Protein AF-A0A970T6T1-F1 (afdb_monomer_lite)

Structure (mmCIF, N/CA/C/O backbone):
data_AF-A0A970T6T1-F1
#
_entry.id   AF-A0A970T6T1-F1
#
loop_
_atom_site.group_PDB
_atom_site.id
_atom_site.type_symbol
_atom_site.label_atom_id
_atom_site.label_alt_id
_atom_site.label_comp_id
_atom_site.label_asym_id
_atom_site.label_entity_id
_atom_site.label_seq_id
_atom_site.pdbx_PDB_ins_code
_atom_site.Cartn_x
_atom_site.Cartn_y
_atom_s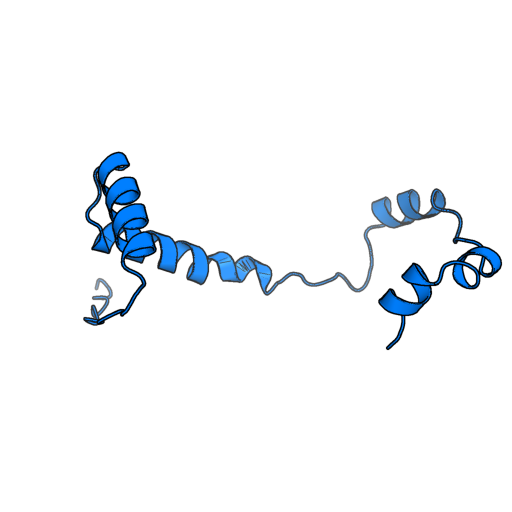ite.Cartn_z
_atom_site.occupancy
_atom_site.B_iso_or_equiv
_atom_site.auth_seq_id
_atom_site.auth_comp_id
_atom_site.auth_asym_id
_atom_site.auth_atom_id
_atom_site.pdbx_PDB_model_num
ATOM 1 N N . MET A 1 1 ? 25.517 8.851 15.816 1.00 42.84 1 MET A N 1
ATOM 2 C CA . MET A 1 1 ? 24.547 9.886 15.392 1.00 42.84 1 MET A CA 1
ATOM 3 C C . MET A 1 1 ? 23.563 9.236 14.434 1.00 42.84 1 MET A C 1
ATOM 5 O O . MET A 1 1 ? 23.982 8.818 13.365 1.00 42.84 1 MET A O 1
ATOM 9 N N . GLY A 1 2 ? 22.309 9.035 14.848 1.00 45.28 2 GLY A N 1
ATOM 10 C CA . GLY A 1 2 ? 21.297 8.399 13.999 1.00 45.28 2 GLY A CA 1
ATOM 11 C C . GLY A 1 2 ? 20.922 9.312 12.833 1.00 45.28 2 GLY A C 1
ATOM 12 O O . GLY A 1 2 ? 20.676 10.500 13.034 1.00 45.28 2 GLY A O 1
ATOM 13 N N . THR A 1 3 ? 20.907 8.776 11.618 1.00 53.97 3 THR A N 1
ATOM 14 C CA . THR A 1 3 ? 20.432 9.485 10.430 1.00 53.97 3 THR A CA 1
ATOM 15 C C . THR A 1 3 ? 18.940 9.768 10.593 1.00 53.97 3 THR A C 1
ATOM 17 O O . THR A 1 3 ? 18.096 8.880 10.505 1.00 53.97 3 THR A O 1
ATOM 20 N N . VAL A 1 4 ? 18.590 11.021 10.882 1.00 57.19 4 VAL A N 1
ATOM 21 C CA . VAL A 1 4 ? 17.187 11.437 10.955 1.00 57.19 4 VAL A CA 1
ATOM 22 C C . VAL A 1 4 ? 16.644 11.467 9.528 1.00 57.19 4 VAL A C 1
ATOM 24 O O . VAL A 1 4 ? 16.873 12.416 8.780 1.00 57.19 4 VAL A O 1
ATOM 27 N N . THR A 1 5 ? 15.943 10.410 9.122 1.00 72.88 5 THR A N 1
ATOM 28 C CA . THR A 1 5 ? 15.232 10.374 7.840 1.00 72.88 5 THR A CA 1
ATOM 29 C C . THR A 1 5 ? 14.144 11.443 7.842 1.00 72.88 5 THR A C 1
ATOM 31 O O . THR A 1 5 ? 13.167 11.342 8.591 1.00 72.88 5 THR A O 1
ATOM 34 N N . LYS A 1 6 ? 14.308 12.478 7.011 1.00 85.56 6 LYS A N 1
ATOM 35 C CA . LYS A 1 6 ? 13.294 13.519 6.816 1.00 85.56 6 LYS A CA 1
ATOM 36 C C . LYS A 1 6 ? 12.058 12.895 6.163 1.00 85.56 6 LYS A C 1
ATOM 38 O O . LYS A 1 6 ? 12.154 12.313 5.087 1.00 85.56 6 LYS A O 1
ATOM 43 N N . LYS A 1 7 ? 10.899 13.006 6.818 1.00 85.75 7 LYS A N 1
ATOM 44 C CA . LYS A 1 7 ? 9.614 12.566 6.256 1.00 85.75 7 LYS A CA 1
ATOM 45 C C . LYS A 1 7 ? 9.058 13.662 5.349 1.00 85.75 7 LYS A C 1
ATOM 47 O O . LYS A 1 7 ? 9.009 14.818 5.758 1.00 85.75 7 LYS A O 1
ATOM 52 N N . ILE A 1 8 ? 8.621 13.289 4.150 1.00 89.56 8 ILE A N 1
ATOM 53 C CA . ILE A 1 8 ? 7.938 14.183 3.207 1.00 89.56 8 ILE A CA 1
ATOM 54 C C . ILE A 1 8 ? 6.443 13.862 3.259 1.00 89.56 8 ILE A C 1
ATOM 56 O O . ILE A 1 8 ? 6.058 12.698 3.153 1.00 89.56 8 ILE A O 1
ATOM 60 N N . GLN A 1 9 ? 5.602 14.882 3.441 1.00 90.50 9 GLN A N 1
ATOM 61 C CA . GLN A 1 9 ? 4.152 14.734 3.341 1.00 90.50 9 GLN A CA 1
ATOM 62 C C . GLN A 1 9 ? 3.748 14.774 1.868 1.00 90.50 9 GLN A C 1
ATOM 64 O O . GLN A 1 9 ? 4.022 15.750 1.173 1.00 90.50 9 GLN A O 1
ATOM 69 N N . THR A 1 10 ? 3.088 13.721 1.398 1.00 87.44 10 THR A N 1
ATOM 70 C CA . THR A 1 10 ? 2.624 13.612 0.013 1.00 87.44 10 THR A CA 1
ATOM 71 C C . THR A 1 10 ? 1.114 13.397 -0.030 1.00 87.44 10 THR A C 1
ATOM 73 O O . THR A 1 10 ? 0.526 12.789 0.865 1.00 87.44 10 THR A O 1
ATOM 76 N N . GLY A 1 11 ? 0.471 13.938 -1.065 1.00 91.06 11 GLY A N 1
ATOM 77 C CA . GLY A 1 11 ? -0.944 13.716 -1.354 1.00 91.06 11 GLY A CA 1
ATOM 78 C C . GLY A 1 11 ? -1.084 12.848 -2.596 1.00 91.06 11 GLY A C 1
ATOM 79 O O . GLY A 1 11 ? -0.772 13.302 -3.692 1.00 91.06 11 GLY A O 1
ATOM 80 N N . ILE A 1 12 ? -1.553 11.611 -2.434 1.00 89.62 12 ILE A N 1
ATOM 81 C CA . ILE A 1 12 ? -1.792 10.688 -3.550 1.00 89.62 12 ILE A CA 1
ATOM 82 C C . ILE A 1 12 ? -3.290 10.684 -3.858 1.00 89.62 12 ILE A C 1
ATOM 84 O O . ILE A 1 12 ? -4.107 10.392 -2.984 1.00 89.62 12 ILE A O 1
ATOM 88 N N . ARG A 1 13 ? -3.653 10.996 -5.106 1.00 94.31 13 ARG A N 1
ATOM 89 C CA . ARG A 1 13 ? -5.014 10.789 -5.619 1.00 94.31 13 ARG A CA 1
ATOM 90 C C . ARG A 1 13 ? -5.122 9.354 -6.128 1.00 94.31 13 ARG A C 1
ATOM 92 O O . ARG A 1 13 ? -4.247 8.905 -6.857 1.00 94.31 13 ARG A O 1
ATOM 99 N N . MET A 1 14 ? -6.173 8.644 -5.735 1.00 93.44 14 MET A N 1
ATOM 100 C CA . MET A 1 14 ? -6.402 7.253 -6.130 1.00 93.44 14 MET A CA 1
ATOM 101 C C . MET A 1 14 ? -7.894 6.965 -6.243 1.00 93.44 14 MET A C 1
ATOM 103 O O . MET A 1 14 ? -8.712 7.655 -5.627 1.00 93.44 14 MET A O 1
ATOM 107 N N . ASP A 1 15 ? -8.232 5.920 -6.991 1.00 97.75 15 ASP A N 1
ATOM 108 C CA . ASP A 1 15 ? -9.610 5.467 -7.119 1.00 97.75 15 ASP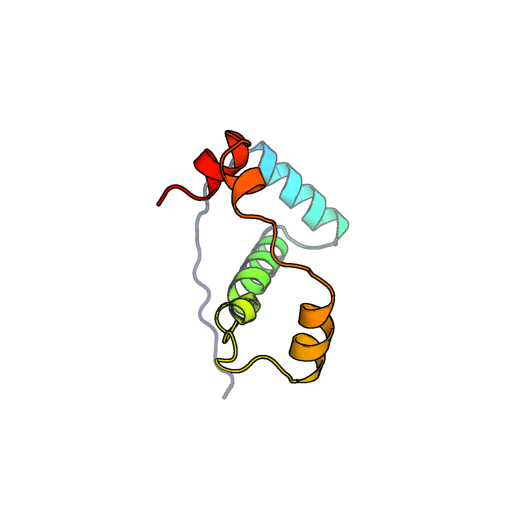 A CA 1
ATOM 109 C C . ASP A 1 15 ? -10.203 5.088 -5.763 1.00 97.75 15 ASP A C 1
ATOM 111 O O . ASP A 1 15 ? -9.566 4.448 -4.919 1.00 97.75 15 ASP A O 1
ATOM 115 N N . LYS A 1 16 ? -11.476 5.441 -5.567 1.00 97.31 16 LYS A N 1
ATOM 116 C CA . LYS A 1 16 ? -12.200 5.163 -4.320 1.00 97.31 16 LYS A CA 1
ATOM 117 C C . LYS A 1 16 ? -12.245 3.664 -4.010 1.00 97.31 16 LYS A C 1
ATOM 119 O O . LYS A 1 16 ? -12.120 3.267 -2.854 1.00 97.31 16 LYS A O 1
ATOM 124 N N . SER A 1 17 ? -12.415 2.831 -5.036 1.00 97.94 17 SER A N 1
ATOM 125 C CA . SER A 1 17 ? -12.453 1.373 -4.896 1.00 97.94 17 SER A CA 1
ATOM 126 C C . SER A 1 17 ? -11.119 0.824 -4.386 1.00 97.94 17 SER A C 1
ATOM 128 O O . SER A 1 17 ? -11.113 0.014 -3.458 1.00 97.94 17 SER A O 1
ATOM 130 N N . LEU A 1 18 ? -10.000 1.304 -4.935 1.00 96.88 18 LEU A N 1
ATOM 131 C CA . LEU A 1 18 ? -8.654 0.938 -4.504 1.00 96.88 18 LEU A CA 1
ATOM 132 C C . LEU A 1 18 ? -8.393 1.399 -3.066 1.00 96.88 18 LEU A C 1
ATOM 134 O O . LEU A 1 18 ? -7.954 0.598 -2.241 1.00 96.88 18 LEU A O 1
ATOM 138 N N . TYR A 1 19 ? -8.737 2.647 -2.738 1.00 96.44 19 TYR A N 1
ATOM 139 C CA . TYR A 1 19 ? -8.608 3.182 -1.380 1.00 96.44 19 TYR A CA 1
ATOM 140 C C . TYR A 1 19 ? -9.308 2.289 -0.342 1.00 96.44 19 TYR A C 1
ATOM 142 O O . TYR A 1 19 ? -8.711 1.912 0.669 1.00 96.44 19 TYR A O 1
ATOM 150 N N . GLU A 1 20 ? -10.555 1.888 -0.604 1.00 97.62 20 GLU A N 1
ATOM 151 C CA . GLU A 1 20 ? -11.316 1.038 0.317 1.00 97.62 20 GLU A CA 1
ATOM 152 C C . GLU A 1 20 ? -10.777 -0.398 0.403 1.00 97.62 20 GLU A C 1
ATOM 154 O O . GLU A 1 20 ? -10.878 -1.042 1.451 1.00 97.62 20 GLU A O 1
ATOM 159 N N . GLN A 1 21 ? -10.189 -0.931 -0.670 1.00 97.25 21 GLN A N 1
ATOM 160 C CA . GLN A 1 21 ? -9.509 -2.229 -0.627 1.00 97.25 21 GLN A CA 1
ATOM 161 C C . GLN A 1 21 ? -8.240 -2.167 0.232 1.00 97.25 21 GLN A C 1
ATOM 163 O O . GLN A 1 21 ? -8.064 -3.000 1.123 1.00 97.25 21 GLN A O 1
ATOM 168 N N . LEU A 1 22 ? -7.398 -1.150 0.028 1.00 96.56 22 LEU A N 1
ATOM 169 C CA . LEU A 1 22 ? -6.178 -0.944 0.814 1.00 96.56 22 LEU A CA 1
ATOM 170 C C . LEU A 1 22 ? -6.500 -0.712 2.291 1.00 96.56 22 LEU A C 1
ATOM 172 O O . LEU A 1 22 ? -5.853 -1.279 3.165 1.00 96.56 22 LEU A O 1
ATOM 176 N N . LYS A 1 23 ? -7.547 0.063 2.585 1.00 96.69 23 LYS A N 1
ATOM 177 C CA . LYS A 1 23 ? -8.004 0.314 3.956 1.00 96.69 23 LYS A CA 1
ATOM 178 C C . LYS A 1 23 ? -8.482 -0.958 4.653 1.00 96.69 23 LYS A C 1
ATOM 180 O O . LYS A 1 23 ? -8.190 -1.145 5.833 1.00 96.69 23 LYS A O 1
ATOM 185 N N . ARG A 1 24 ? -9.198 -1.838 3.944 1.00 97.44 24 ARG A N 1
ATOM 186 C CA . ARG A 1 24 ? -9.610 -3.146 4.477 1.00 97.44 24 ARG A CA 1
ATOM 187 C C . ARG A 1 24 ? -8.405 -4.040 4.764 1.00 97.44 24 ARG A C 1
ATOM 189 O O . ARG A 1 24 ? -8.333 -4.570 5.868 1.00 97.44 24 ARG A O 1
ATOM 196 N N . LYS A 1 25 ? -7.444 -4.128 3.838 1.00 96.19 25 LYS A N 1
ATOM 197 C CA . LYS A 1 25 ? -6.202 -4.895 4.043 1.00 96.19 25 LYS A CA 1
ATOM 198 C C . LYS A 1 25 ? -5.363 -4.358 5.207 1.00 96.19 25 LYS A C 1
ATOM 200 O O . LYS A 1 25 ? -4.945 -5.118 6.074 1.00 96.19 25 LYS A O 1
ATOM 205 N N . ALA A 1 26 ? -5.202 -3.039 5.296 1.00 96.62 26 ALA A N 1
ATOM 206 C CA . ALA A 1 26 ? -4.497 -2.408 6.409 1.00 96.62 26 ALA A CA 1
ATOM 207 C C . ALA A 1 26 ? -5.150 -2.753 7.760 1.00 96.62 26 ALA A C 1
ATOM 209 O O . ALA A 1 26 ? -4.456 -3.100 8.713 1.00 96.62 26 ALA A O 1
ATOM 210 N N . ARG A 1 27 ? -6.490 -2.729 7.832 1.00 96.50 27 ARG A N 1
ATOM 211 C CA . ARG A 1 27 ? -7.239 -3.110 9.040 1.00 96.50 27 ARG A CA 1
ATOM 212 C C . ARG A 1 27 ? -7.082 -4.583 9.401 1.00 96.50 27 ARG A C 1
ATOM 214 O O . ARG A 1 27 ? -6.895 -4.865 10.579 1.00 96.50 27 ARG A O 1
ATOM 221 N N . SER A 1 28 ? -7.134 -5.500 8.431 1.00 96.81 28 SER A N 1
ATOM 222 C CA . SER A 1 28 ? -6.921 -6.929 8.709 1.00 96.81 28 SER A CA 1
ATOM 223 C C . SER A 1 28 ? -5.518 -7.223 9.241 1.00 96.81 28 SER A C 1
ATOM 225 O O . SER A 1 28 ? -5.338 -8.185 9.974 1.00 96.81 28 SER A O 1
ATOM 227 N N . GLU A 1 29 ? -4.540 -6.374 8.922 1.00 94.75 29 GLU A N 1
ATOM 228 C CA . GLU A 1 29 ? -3.168 -6.467 9.433 1.00 94.75 29 GLU A CA 1
ATOM 229 C C . GLU A 1 29 ? -2.931 -5.657 10.723 1.00 94.75 29 GLU A C 1
ATOM 231 O O . GLU A 1 29 ? -1.806 -5.610 11.217 1.00 94.75 29 GLU A O 1
ATOM 236 N N . GLY A 1 30 ? -3.954 -4.982 11.266 1.00 95.81 30 GLY A N 1
ATOM 237 C CA . GLY A 1 30 ? -3.817 -4.132 12.456 1.00 95.81 30 GLY A CA 1
ATOM 238 C C . GLY A 1 30 ? -2.962 -2.877 12.232 1.00 95.81 30 GLY A C 1
ATOM 239 O O . GLY A 1 30 ? -2.364 -2.351 13.169 1.00 95.81 30 GLY A O 1
ATOM 240 N N . ARG A 1 31 ? -2.868 -2.393 10.989 1.00 94.44 31 ARG A N 1
ATOM 241 C CA . ARG A 1 31 ? -2.008 -1.272 10.581 1.00 94.44 31 ARG A CA 1
ATOM 242 C C . ARG A 1 31 ? -2.830 -0.044 10.190 1.00 94.44 31 ARG A C 1
ATOM 244 O O . ARG A 1 31 ? -3.963 -0.139 9.721 1.00 94.44 31 ARG A O 1
ATOM 251 N N . SER A 1 32 ? -2.230 1.140 10.329 1.00 96.38 32 SER A N 1
ATOM 252 C CA . SER A 1 32 ? -2.776 2.352 9.707 1.00 96.38 32 SER A CA 1
ATOM 253 C C . SER A 1 32 ? -2.609 2.278 8.187 1.00 96.38 32 SER A C 1
ATOM 255 O O . SER A 1 32 ? -1.647 1.690 7.690 1.00 96.38 32 SER A O 1
ATOM 257 N N . LEU A 1 33 ? -3.515 2.915 7.438 1.00 94.88 33 LEU A N 1
ATOM 258 C CA . LEU A 1 33 ? -3.423 2.963 5.975 1.00 94.88 33 LEU A CA 1
ATOM 259 C C . LEU A 1 33 ? -2.079 3.544 5.511 1.00 94.88 33 LEU A C 1
ATOM 261 O O . LEU A 1 33 ? -1.474 3.015 4.587 1.00 94.88 33 LEU A O 1
ATOM 265 N N . ASN A 1 34 ? -1.591 4.593 6.179 1.00 94.38 34 ASN A N 1
ATOM 266 C CA . ASN A 1 34 ? -0.310 5.209 5.843 1.00 94.38 34 ASN A CA 1
ATOM 267 C C . ASN A 1 34 ? 0.860 4.229 6.023 1.00 94.38 34 ASN A C 1
ATOM 269 O O . ASN A 1 34 ? 1.670 4.067 5.117 1.00 94.38 34 ASN A O 1
ATOM 273 N N . ASN A 1 35 ? 0.924 3.530 7.161 1.00 94.25 35 ASN A N 1
ATOM 274 C CA . ASN A 1 35 ? 1.994 2.561 7.415 1.00 94.25 35 ASN A CA 1
ATOM 275 C C . ASN A 1 35 ? 1.936 1.395 6.421 1.00 94.25 35 ASN A C 1
ATOM 277 O O . ASN A 1 35 ? 2.973 0.938 5.949 1.00 94.25 35 ASN A O 1
ATOM 281 N N . TYR A 1 36 ? 0.725 0.952 6.081 1.00 95.19 36 TYR A N 1
ATOM 282 C CA . TYR A 1 36 ? 0.506 -0.087 5.085 1.00 95.19 36 TYR A CA 1
ATOM 283 C C . TYR A 1 36 ? 1.018 0.337 3.700 1.00 95.19 36 TYR A C 1
ATOM 285 O O . TYR A 1 36 ? 1.851 -0.350 3.113 1.00 95.19 36 TYR A O 1
ATOM 293 N N . VAL A 1 37 ? 0.609 1.514 3.217 1.00 93.75 37 VAL A N 1
ATOM 294 C CA . VAL A 1 37 ? 1.057 2.054 1.923 1.00 93.75 37 VAL A CA 1
ATOM 295 C C . VAL A 1 37 ? 2.576 2.236 1.888 1.00 93.75 37 VAL A C 1
ATOM 297 O O . VAL A 1 37 ? 3.211 1.822 0.925 1.00 93.75 37 VAL A O 1
ATOM 300 N N . VAL A 1 38 ? 3.183 2.774 2.950 1.00 92.88 38 VAL A N 1
ATOM 301 C CA . VAL A 1 38 ? 4.647 2.921 3.036 1.00 92.88 38 VAL A CA 1
ATOM 302 C C . VAL A 1 38 ? 5.358 1.567 2.969 1.00 92.88 38 VAL A C 1
ATOM 304 O O . VAL A 1 38 ? 6.401 1.474 2.329 1.00 92.88 38 VAL A O 1
ATOM 307 N N . SER A 1 39 ? 4.812 0.514 3.589 1.00 92.06 39 SER A N 1
ATOM 308 C CA . SER A 1 39 ? 5.409 -0.829 3.519 1.00 92.06 39 SER A CA 1
ATOM 309 C C . SER A 1 39 ? 5.371 -1.423 2.110 1.00 92.06 39 SER A C 1
ATOM 311 O O . SER A 1 39 ? 6.363 -2.000 1.676 1.00 92.06 39 SER A O 1
ATOM 313 N N . ILE A 1 40 ? 4.280 -1.207 1.367 1.00 91.94 40 ILE A N 1
ATOM 314 C CA . ILE A 1 40 ? 4.172 -1.627 -0.037 1.00 91.94 40 ILE A CA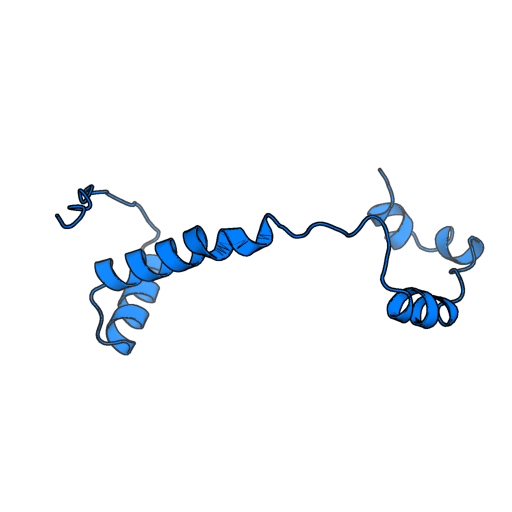 1
ATOM 315 C C . ILE A 1 40 ? 5.187 -0.873 -0.895 1.00 91.94 40 ILE A C 1
ATOM 317 O O . ILE A 1 40 ? 5.948 -1.493 -1.629 1.00 91.94 40 ILE A O 1
ATOM 321 N N . LEU A 1 41 ? 5.230 0.459 -0.776 1.00 91.19 41 LEU A N 1
ATOM 322 C CA . LEU A 1 41 ? 6.166 1.290 -1.538 1.00 91.19 41 LEU A CA 1
ATOM 323 C C . LEU A 1 41 ? 7.622 0.913 -1.251 1.00 91.19 41 LEU A C 1
ATOM 325 O O . LEU A 1 41 ? 8.444 0.912 -2.159 1.00 91.19 41 LEU A O 1
ATOM 329 N N . ARG A 1 42 ? 7.928 0.561 0.001 1.00 90.25 42 ARG A N 1
ATOM 330 C CA . ARG A 1 42 ? 9.241 0.057 0.395 1.00 90.25 42 ARG A CA 1
ATOM 331 C C . ARG A 1 42 ? 9.552 -1.292 -0.249 1.00 90.25 42 ARG A C 1
ATOM 333 O O . ARG A 1 42 ? 10.645 -1.424 -0.773 1.00 90.25 42 ARG A O 1
ATOM 340 N N . SER A 1 43 ? 8.617 -2.246 -0.237 1.00 87.69 43 SER A N 1
ATOM 341 C CA . SER A 1 43 ? 8.798 -3.553 -0.895 1.00 87.69 43 SER A CA 1
ATOM 342 C C . SER A 1 43 ? 9.179 -3.364 -2.357 1.00 87.69 43 SER A C 1
ATOM 344 O O . SER A 1 43 ? 10.188 -3.888 -2.796 1.00 87.69 43 SER A O 1
ATOM 346 N N . ILE A 1 44 ? 8.437 -2.512 -3.070 1.00 86.12 44 ILE A N 1
ATOM 347 C CA . ILE A 1 44 ? 8.671 -2.234 -4.491 1.00 86.12 44 ILE A CA 1
ATOM 348 C C . ILE A 1 44 ? 10.027 -1.549 -4.711 1.00 86.12 44 ILE A C 1
ATOM 350 O O . ILE A 1 44 ? 10.764 -1.932 -5.610 1.00 86.12 44 ILE A O 1
ATOM 354 N N . ALA A 1 45 ? 10.373 -0.554 -3.889 1.00 85.62 45 ALA A N 1
ATOM 355 C CA . ALA A 1 45 ? 11.642 0.166 -4.013 1.00 85.62 45 ALA A CA 1
ATOM 356 C C . ALA A 1 45 ? 12.865 -0.681 -3.608 1.00 85.62 45 ALA A C 1
ATOM 358 O O . ALA A 1 45 ? 13.960 -0.468 -4.114 1.00 85.62 45 ALA A O 1
ATOM 359 N N . GLU A 1 46 ? 12.708 -1.625 -2.678 1.00 81.88 46 GLU A N 1
ATOM 360 C CA . GLU A 1 46 ? 13.768 -2.552 -2.255 1.00 81.88 46 GLU A CA 1
ATOM 361 C C . GLU A 1 46 ? 13.850 -3.798 -3.172 1.00 81.88 46 GLU A C 1
ATOM 363 O O . GLU A 1 46 ? 14.887 -4.465 -3.220 1.00 81.88 46 GLU A O 1
ATOM 368 N N . GLU A 1 47 ? 12.792 -4.092 -3.939 1.00 64.31 47 GLU A N 1
ATOM 369 C CA . GLU A 1 47 ? 12.720 -5.144 -4.967 1.00 64.31 47 GLU A CA 1
ATOM 370 C C . GLU A 1 47 ? 13.466 -4.806 -6.273 1.00 64.31 47 GLU A C 1
ATOM 372 O O . GLU A 1 47 ? 13.553 -5.661 -7.155 1.00 64.31 47 GLU A O 1
ATOM 377 N N . ASP A 1 48 ? 14.160 -3.663 -6.359 1.00 53.88 48 ASP A N 1
ATOM 378 C CA . ASP A 1 48 ? 15.165 -3.359 -7.404 1.00 53.88 48 ASP A CA 1
ATOM 379 C C . ASP A 1 48 ? 16.324 -4.387 -7.479 1.00 53.88 48 ASP A C 1
ATOM 381 O O . ASP A 1 48 ? 17.224 -4.294 -8.315 1.00 53.88 48 ASP A O 1
ATOM 385 N N . LYS A 1 49 ? 16.282 -5.454 -6.672 1.00 52.22 49 LYS A N 1
ATOM 386 C CA . LYS A 1 49 ? 17.069 -6.678 -6.871 1.00 52.22 49 LYS A CA 1
ATOM 387 C C . LYS A 1 49 ? 16.823 -7.374 -8.220 1.00 52.22 49 LYS A C 1
ATOM 389 O O . LYS A 1 49 ? 17.661 -8.184 -8.607 1.00 52.22 49 LYS A O 1
ATOM 394 N N . PHE A 1 50 ? 15.755 -7.060 -8.960 1.00 46.81 50 PHE A N 1
ATOM 395 C CA . PHE A 1 50 ? 15.558 -7.578 -10.325 1.00 46.81 50 PHE A CA 1
ATOM 396 C C . PHE A 1 50 ? 16.342 -6.828 -11.414 1.00 46.81 50 PHE A C 1
ATOM 398 O O . PHE A 1 50 ? 16.490 -7.361 -12.512 1.00 46.81 50 PHE A O 1
ATOM 405 N N . ALA A 1 51 ? 16.917 -5.653 -11.128 1.00 46.25 51 ALA A N 1
ATOM 406 C CA . ALA A 1 51 ? 17.775 -4.949 -12.088 1.00 46.25 51 ALA A CA 1
ATOM 407 C C . ALA A 1 51 ? 19.130 -5.655 -12.325 1.00 46.25 51 ALA A C 1
ATOM 409 O O . ALA A 1 51 ? 19.827 -5.339 -13.283 1.00 46.25 51 ALA A O 1
ATOM 410 N N . ASN A 1 52 ? 19.476 -6.651 -11.498 1.00 45.41 52 ASN A N 1
ATOM 411 C CA . ASN A 1 52 ? 20.674 -7.484 -11.636 1.00 45.41 52 ASN A CA 1
ATOM 412 C C . ASN A 1 52 ? 20.353 -8.914 -12.099 1.00 45.41 52 ASN A C 1
ATOM 414 O O . ASN A 1 52 ? 21.018 -9.866 -11.684 1.00 45.41 52 ASN A O 1
ATOM 418 N N . LEU A 1 53 ? 19.375 -9.095 -12.991 1.00 47.53 53 LEU A N 1
ATOM 419 C CA . LEU A 1 53 ? 19.407 -10.244 -13.900 1.00 47.53 53 LEU A CA 1
ATOM 420 C C . LEU A 1 53 ? 20.557 -10.025 -14.893 1.00 47.53 53 LEU A C 1
ATOM 422 O O . LEU A 1 53 ? 20.349 -9.716 -16.062 1.00 47.53 53 LEU A O 1
ATOM 426 N N . VAL A 1 54 ? 21.791 -10.154 -14.403 1.00 49.19 54 VAL A N 1
ATOM 427 C CA . VAL A 1 54 ? 22.944 -10.411 -15.257 1.00 49.19 54 VAL A CA 1
ATOM 428 C C . VAL A 1 54 ? 22.630 -11.741 -15.924 1.00 49.19 54 VAL A C 1
ATOM 430 O O . VAL A 1 54 ? 22.681 -12.784 -15.276 1.00 49.19 54 VAL A O 1
ATOM 433 N N . ILE A 1 55 ? 22.214 -11.703 -17.188 1.00 51.56 55 ILE A N 1
ATOM 434 C CA . ILE A 1 55 ? 22.245 -12.885 -18.043 1.00 51.56 55 ILE A CA 1
ATOM 435 C C . ILE A 1 55 ? 23.732 -13.247 -18.102 1.00 51.56 55 ILE A C 1
ATOM 437 O O . ILE A 1 55 ? 24.504 -12.436 -18.610 1.00 51.56 55 ILE A O 1
ATOM 441 N N . PRO A 1 56 ? 24.183 -14.366 -17.510 1.00 52.03 56 PRO A N 1
ATOM 442 C CA . PRO A 1 56 ? 25.585 -14.723 -17.614 1.00 52.03 56 PRO A CA 1
ATOM 443 C C . PRO A 1 56 ? 25.888 -14.959 -19.098 1.00 52.03 56 PRO A C 1
ATOM 445 O O . PRO A 1 56 ? 25.179 -15.728 -19.749 1.00 52.03 56 PRO A O 1
ATOM 448 N N . ASP A 1 57 ? 26.927 -14.302 -19.625 1.00 58.03 57 ASP A N 1
ATOM 449 C CA . ASP A 1 57 ? 27.384 -14.489 -21.014 1.00 58.03 57 ASP A CA 1
ATOM 450 C C . ASP A 1 57 ? 27.688 -15.970 -21.313 1.00 58.03 57 ASP A C 1
ATOM 452 O O . ASP A 1 57 ? 27.592 -16.422 -22.455 1.00 58.03 57 ASP A O 1
ATOM 456 N N . GLU A 1 58 ? 27.969 -16.761 -20.271 1.00 58.62 58 GLU A N 1
ATOM 457 C CA . GLU A 1 58 ? 28.092 -18.209 -20.352 1.00 58.62 58 GLU A CA 1
ATOM 458 C C . GLU A 1 58 ? 27.094 -18.924 -19.434 1.00 58.62 58 GLU A C 1
ATOM 460 O O . GLU A 1 58 ? 27.147 -18.851 -18.206 1.00 58.62 58 GLU A O 1
ATOM 465 N N . LEU A 1 59 ? 26.188 -19.679 -20.058 1.00 60.94 59 LEU A N 1
ATOM 466 C CA . LEU A 1 59 ? 25.303 -20.611 -19.367 1.00 60.94 59 LEU A CA 1
ATOM 467 C C . LEU A 1 59 ? 26.129 -21.662 -18.591 1.00 60.94 59 LEU A C 1
ATOM 469 O O . LEU A 1 59 ? 27.036 -22.257 -19.189 1.00 60.94 59 LEU A O 1
ATOM 473 N N . PRO A 1 60 ? 25.780 -21.956 -17.321 1.00 63.28 60 PRO A N 1
ATOM 474 C CA . PRO A 1 60 ? 26.340 -23.068 -16.554 1.00 63.28 60 PRO A CA 1
ATOM 475 C C . PRO A 1 60 ? 26.327 -24.368 -17.367 1.00 63.28 60 PRO A C 1
ATOM 477 O O . PRO A 1 60 ? 25.347 -24.650 -18.066 1.00 63.28 60 PRO A O 1
ATOM 480 N N . GLU A 1 61 ? 27.387 -25.177 -17.276 1.00 61.56 61 GLU A N 1
ATOM 481 C CA . GLU A 1 61 ? 27.494 -26.436 -18.035 1.00 61.56 61 GLU A CA 1
ATOM 482 C C . GLU A 1 61 ? 26.292 -27.367 -17.815 1.00 61.56 61 GLU A C 1
ATOM 484 O O . GLU A 1 61 ? 25.842 -28.029 -18.753 1.00 61.56 61 GLU A O 1
ATOM 489 N N . ASP A 1 62 ? 25.704 -27.333 -16.620 1.00 62.72 62 ASP A N 1
ATOM 490 C CA . ASP A 1 62 ? 24.511 -28.096 -16.250 1.00 62.72 62 ASP A CA 1
ATOM 491 C C . ASP A 1 62 ? 23.298 -27.761 -17.140 1.00 62.72 62 ASP A C 1
ATOM 493 O O . ASP A 1 62 ? 22.543 -28.646 -17.551 1.00 62.72 62 ASP A O 1
ATOM 497 N N . LEU A 1 63 ? 23.137 -26.489 -17.528 1.00 59.16 63 LEU A N 1
ATOM 498 C CA . LEU A 1 63 ? 22.065 -26.044 -18.426 1.00 59.16 63 LEU A CA 1
ATOM 499 C C . LEU A 1 63 ? 22.379 -26.344 -19.899 1.00 59.16 63 LEU A C 1
ATOM 501 O O . LEU A 1 63 ? 21.463 -26.625 -20.678 1.00 59.16 63 LEU A O 1
ATOM 505 N N . LYS A 1 64 ? 23.664 -26.365 -20.287 1.00 57.75 64 LYS A N 1
ATOM 506 C CA . LYS A 1 64 ? 24.084 -26.815 -21.629 1.00 57.75 64 LYS A CA 1
ATOM 507 C C . LYS A 1 64 ? 23.745 -28.292 -21.857 1.00 57.75 64 LYS A C 1
ATOM 509 O O . LYS A 1 64 ? 23.425 -28.676 -22.982 1.00 57.75 64 LYS A O 1
ATOM 514 N N . GLN A 1 65 ? 23.778 -29.121 -20.811 1.00 58.03 65 GLN A N 1
ATOM 515 C CA . GLN A 1 65 ? 23.390 -30.533 -20.902 1.00 58.03 65 GLN A CA 1
ATOM 516 C C . GLN A 1 65 ? 21.871 -30.716 -21.052 1.00 58.03 65 GLN A C 1
ATOM 518 O O . GLN A 1 65 ? 21.441 -31.541 -21.858 1.00 58.03 65 GLN A O 1
ATOM 523 N N . LEU A 1 66 ? 21.062 -29.891 -20.378 1.00 57.47 66 LEU A N 1
ATOM 524 C CA . LEU A 1 66 ? 19.599 -29.857 -20.540 1.00 57.47 66 LEU A CA 1
ATOM 525 C C . LEU A 1 66 ? 19.165 -29.435 -21.956 1.00 57.47 66 LEU A C 1
ATOM 527 O O . LEU A 1 66 ? 18.227 -30.006 -22.516 1.00 57.47 66 LEU A O 1
ATOM 531 N 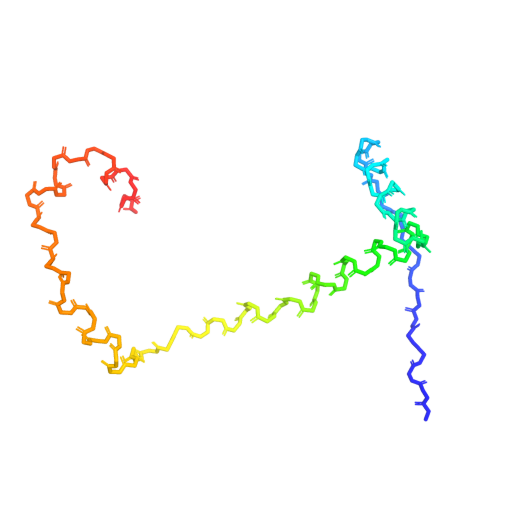N . GLY A 1 67 ? 19.887 -28.497 -22.580 1.00 53.47 67 GLY A N 1
ATOM 532 C CA . GLY A 1 67 ? 19.626 -28.039 -23.951 1.00 53.47 67 GLY A CA 1
ATOM 533 C C . GLY A 1 67 ? 19.825 -29.103 -25.039 1.00 53.47 67 GLY A C 1
ATOM 534 O O . GLY A 1 67 ? 19.280 -28.966 -26.131 1.00 53.47 67 GLY A O 1
ATOM 535 N N . LYS A 1 68 ? 20.538 -30.204 -24.756 1.00 54.59 68 LYS A N 1
ATOM 536 C CA . LYS A 1 68 ? 20.717 -31.311 -25.716 1.00 54.59 68 LYS A CA 1
ATOM 537 C C . LYS A 1 68 ? 19.444 -32.141 -25.935 1.00 54.59 68 LYS A C 1
ATOM 539 O O . LYS A 1 68 ? 19.383 -32.900 -26.900 1.00 54.59 68 LYS A O 1
ATOM 544 N N . GLY A 1 69 ? 18.437 -32.009 -25.065 1.00 49.56 69 GLY A N 1
ATOM 545 C CA . GLY A 1 69 ? 17.162 -32.729 -25.168 1.00 49.56 69 GLY A CA 1
ATOM 546 C C . GLY A 1 69 ? 16.099 -32.035 -26.026 1.00 49.56 69 GLY A C 1
ATOM 547 O O . GLY A 1 69 ? 15.152 -32.685 -26.469 1.00 49.56 69 GLY A O 1
ATOM 548 N N . ILE A 1 70 ? 16.247 -30.736 -26.299 1.00 56.03 70 ILE A N 1
ATOM 549 C CA . ILE A 1 70 ? 15.295 -29.981 -27.116 1.00 56.03 70 ILE A CA 1
ATOM 550 C C . ILE A 1 70 ? 15.837 -29.965 -28.541 1.00 56.03 70 ILE A C 1
ATOM 552 O O . ILE A 1 70 ? 16.679 -29.143 -28.900 1.00 56.03 70 ILE A O 1
ATOM 556 N N . LYS A 1 71 ? 15.380 -30.914 -29.366 1.00 55.09 71 LYS A N 1
ATOM 557 C CA . LYS A 1 71 ? 15.669 -30.879 -30.804 1.00 55.09 71 LYS A CA 1
ATOM 558 C C . LYS A 1 71 ? 15.217 -29.516 -31.351 1.00 55.09 71 LYS A C 1
ATOM 560 O O . LYS A 1 71 ? 14.087 -29.119 -31.054 1.00 55.09 71 LYS A O 1
ATOM 565 N N . PRO A 1 72 ? 16.051 -28.804 -32.132 1.00 57.31 72 PRO A N 1
ATOM 566 C CA . PRO A 1 72 ? 15.630 -27.561 -32.762 1.00 57.31 72 PRO A CA 1
ATOM 567 C C . PRO A 1 72 ? 14.362 -27.828 -33.572 1.00 57.31 72 PRO A C 1
ATOM 569 O O . PRO A 1 72 ? 14.294 -28.800 -34.328 1.00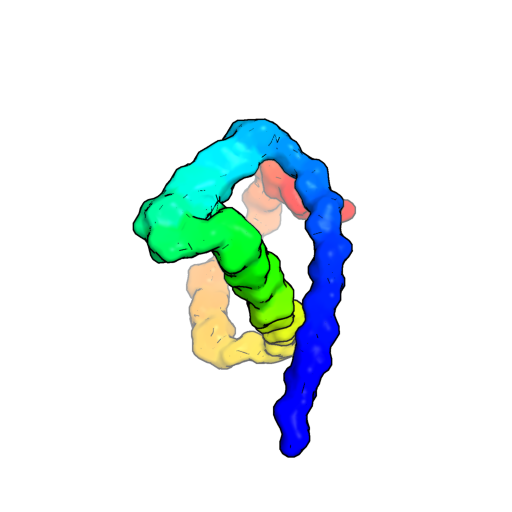 57.31 72 PRO A O 1
ATOM 572 N N . ILE A 1 73 ? 13.339 -27.000 -33.360 1.00 57.12 73 ILE A N 1
ATOM 573 C CA . ILE A 1 73 ? 12.070 -27.104 -34.080 1.00 57.12 73 ILE A CA 1
ATOM 574 C C . ILE A 1 73 ? 12.396 -26.982 -35.579 1.00 57.12 73 ILE A C 1
ATOM 576 O O . ILE A 1 73 ? 13.027 -25.997 -35.973 1.00 57.12 73 ILE A O 1
ATOM 580 N N . PRO A 1 74 ? 12.033 -27.973 -36.417 1.00 59.12 74 PRO A N 1
ATOM 581 C CA . PRO A 1 74 ? 12.311 -27.929 -37.847 1.00 59.12 74 PRO A CA 1
ATOM 582 C C . PRO A 1 74 ? 11.738 -26.650 -38.457 1.00 59.12 74 PRO A C 1
ATOM 584 O O . PRO A 1 74 ? 10.585 -26.306 -38.186 1.00 59.12 74 PRO A O 1
ATOM 587 N N . LYS A 1 75 ? 12.527 -25.956 -39.287 1.00 58.25 75 LYS A N 1
ATOM 588 C CA . LYS A 1 75 ? 12.143 -24.676 -39.914 1.00 58.25 75 LYS A CA 1
ATOM 589 C C . LYS A 1 75 ? 10.807 -24.758 -40.666 1.00 58.25 75 LYS A C 1
ATOM 591 O O . LYS A 1 75 ? 10.043 -23.803 -40.668 1.00 58.25 75 LYS A O 1
ATOM 596 N N . GLU A 1 76 ? 10.480 -25.935 -41.188 1.00 57.12 76 GLU A N 1
ATOM 597 C CA . GLU A 1 76 ? 9.217 -26.246 -41.867 1.00 57.12 76 GLU A CA 1
ATOM 598 C C . GLU A 1 76 ? 7.976 -26.033 -40.978 1.00 57.12 76 GLU A C 1
ATOM 600 O O . GLU A 1 76 ? 6.925 -25.635 -41.475 1.00 57.12 76 GLU A O 1
ATOM 605 N N . ARG A 1 77 ? 8.082 -26.237 -39.654 1.00 54.81 77 ARG A N 1
ATOM 606 C CA . ARG A 1 77 ? 6.980 -25.975 -38.706 1.00 54.81 77 ARG A CA 1
ATOM 607 C C . ARG A 1 77 ? 6.858 -24.512 -38.293 1.00 54.81 77 ARG A C 1
ATOM 609 O O . ARG A 1 77 ? 5.783 -24.100 -37.876 1.00 54.81 77 ARG A O 1
ATOM 616 N N . LEU A 1 78 ? 7.935 -23.737 -38.404 1.00 54.75 78 LEU A N 1
ATOM 617 C CA . LEU A 1 78 ? 7.916 -22.297 -38.130 1.00 54.75 78 LEU A CA 1
ATOM 618 C C . LEU A 1 78 ? 7.232 -21.504 -39.251 1.00 54.75 78 LEU A C 1
ATOM 620 O O . LEU A 1 78 ? 6.686 -20.436 -38.996 1.00 54.75 78 LEU A O 1
ATOM 624 N N . GLU A 1 79 ? 7.233 -22.019 -40.482 1.00 56.53 79 GLU A N 1
ATOM 625 C CA . GLU A 1 79 ? 6.615 -21.342 -41.627 1.00 56.53 79 GLU A CA 1
ATOM 626 C C . GLU A 1 79 ? 5.098 -21.550 -41.729 1.00 56.53 79 GLU A C 1
ATOM 628 O O . GLU A 1 79 ? 4.418 -20.699 -42.300 1.00 56.53 79 GLU A O 1
ATOM 633 N N . GLN A 1 80 ? 4.568 -22.640 -41.164 1.00 57.66 80 GLN A N 1
ATOM 634 C CA . GLN A 1 80 ? 3.143 -22.994 -41.244 1.00 57.66 80 GLN A CA 1
ATOM 635 C C . GLN A 1 80 ? 2.279 -22.375 -40.137 1.00 57.66 80 GLN A C 1
ATOM 637 O O . GLN A 1 80 ? 1.055 -22.390 -40.247 1.00 57.66 80 GLN A O 1
ATOM 642 N N . ASP A 1 81 ? 2.885 -21.838 -39.078 1.00 58.16 81 ASP A N 1
ATOM 643 C CA . ASP A 1 81 ? 2.149 -21.318 -37.927 1.00 58.16 81 ASP A CA 1
ATOM 644 C C . ASP A 1 81 ? 2.112 -19.781 -37.959 1.00 58.16 81 ASP A C 1
ATOM 646 O O . ASP A 1 81 ? 3.070 -19.097 -37.580 1.00 58.16 81 ASP A O 1
ATOM 650 N N . GLU A 1 82 ? 0.989 -19.219 -38.420 1.00 59.06 82 GLU A N 1
ATOM 651 C CA . GLU A 1 82 ? 0.754 -17.765 -38.460 1.00 59.06 82 GLU A CA 1
ATOM 652 C C . GLU A 1 82 ? 0.976 -17.101 -37.092 1.00 59.06 82 GLU A C 1
ATOM 654 O O . GLU A 1 82 ? 1.432 -15.957 -37.023 1.00 59.06 82 GLU A O 1
ATOM 659 N N . ARG A 1 83 ? 0.724 -17.825 -35.990 1.00 61.09 83 ARG A N 1
ATOM 660 C CA . ARG A 1 83 ? 0.939 -17.312 -34.630 1.00 61.09 83 ARG A CA 1
ATOM 661 C C . ARG A 1 83 ? 2.414 -17.094 -34.316 1.00 61.09 83 ARG A C 1
ATOM 663 O O . ARG A 1 83 ? 2.755 -16.086 -33.703 1.00 61.09 83 ARG A O 1
ATOM 670 N N . LEU A 1 84 ? 3.288 -18.008 -34.741 1.00 58.31 84 LEU A N 1
ATOM 671 C CA . LEU A 1 84 ? 4.729 -17.893 -34.502 1.00 58.31 84 LEU A CA 1
ATOM 672 C C . LEU A 1 84 ? 5.342 -16.776 -35.344 1.00 58.3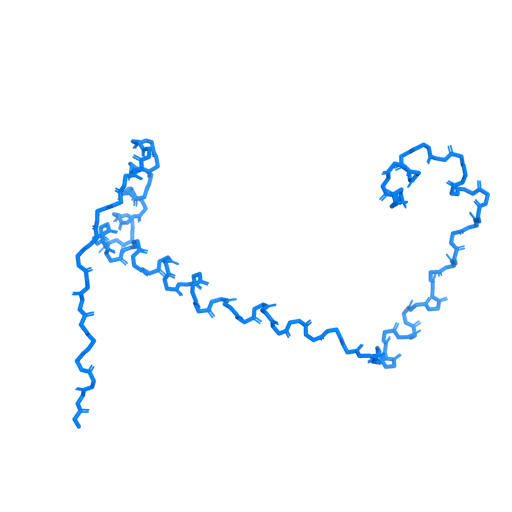1 84 LEU A C 1
ATOM 674 O O . LEU A 1 84 ? 6.183 -16.037 -34.836 1.00 58.31 84 LEU A O 1
ATOM 678 N N . ARG A 1 85 ? 4.867 -16.587 -36.583 1.00 57.22 85 ARG A N 1
ATOM 679 C CA . ARG A 1 85 ? 5.245 -15.424 -37.402 1.00 57.22 85 ARG A CA 1
ATOM 680 C C . ARG A 1 85 ? 4.882 -14.109 -36.724 1.00 57.22 85 ARG A C 1
ATOM 682 O O . ARG A 1 85 ? 5.704 -13.206 -36.708 1.00 57.22 85 ARG A O 1
ATOM 689 N N . HIS A 1 86 ? 3.693 -14.010 -36.131 1.00 59.66 86 HIS A N 1
ATOM 690 C CA . HIS A 1 86 ? 3.260 -12.772 -35.481 1.00 59.66 86 HIS A CA 1
ATOM 691 C C . HIS A 1 86 ? 4.076 -12.435 -34.222 1.00 59.66 86 HIS A C 1
ATOM 693 O O . HIS A 1 86 ? 4.311 -11.267 -33.939 1.00 59.66 86 HIS A O 1
ATOM 699 N N . ILE A 1 87 ? 4.536 -13.451 -33.486 1.00 60.66 87 ILE A N 1
ATOM 700 C CA . ILE A 1 87 ? 5.341 -13.269 -32.267 1.00 60.66 87 ILE A CA 1
ATOM 701 C C . ILE A 1 87 ? 6.814 -12.972 -32.593 1.00 60.66 87 ILE A C 1
ATOM 703 O O . ILE A 1 87 ? 7.459 -12.227 -31.862 1.00 60.66 87 ILE A O 1
ATOM 707 N N . LEU A 1 88 ? 7.352 -13.553 -33.670 1.00 58.38 88 LEU A N 1
ATOM 708 C CA . LEU A 1 88 ? 8.762 -13.414 -34.057 1.00 58.38 88 LEU A CA 1
ATOM 709 C C . LEU A 1 88 ? 9.032 -12.266 -35.041 1.00 58.38 88 LEU A C 1
ATOM 711 O O . LEU A 1 88 ? 10.193 -12.028 -35.369 1.00 58.38 88 LEU A O 1
ATOM 715 N N . SER A 1 89 ? 8.000 -11.567 -35.522 1.00 51.41 89 SER A N 1
ATOM 716 C CA . SER A 1 89 ? 8.173 -10.392 -36.379 1.00 51.41 89 SER A CA 1
ATOM 717 C C . SER A 1 89 ? 8.707 -9.212 -35.555 1.00 51.41 89 SER A C 1
ATOM 719 O O . SER A 1 89 ? 7.942 -8.480 -34.928 1.00 51.41 89 SER A O 1
ATOM 721 N N . ILE A 1 90 ? 10.032 -9.061 -35.560 1.00 47.81 90 ILE A N 1
ATOM 722 C CA . ILE A 1 90 ? 10.732 -7.772 -35.448 1.00 47.81 90 ILE A CA 1
ATOM 723 C C . ILE A 1 90 ? 10.842 -7.191 -36.858 1.00 47.81 90 ILE A C 1
ATOM 725 O O . ILE A 1 90 ? 11.107 -7.987 -37.789 1.00 47.81 90 ILE A O 1
#

Secondary structure (DSSP, 8-state):
-----PPPP------HHHHHHHHHHHHHTT--HHHHHHHHHHHHHHGGGGGG----SS--HHHHHHGGGSPPPPHHHHHS-HHHHHHH--

Foldseek 3Di:
DDDPPDDDDDDDDDDPVVLVVLCVVCVVVVHDSVVSVVVVVCCVVVVCVVVPPPVPPDDDVVVVVVVVPDDPDPVVVCVPDPVNCVVPPD

Sequence (90 aa):
MGTVTKKIQTGIRMDKSLYEQLKRKARSEGRSLNNYVVSILRSIAEEDKFANLVIPDELPEDLKQLGKGIKPIPKERLEQDERLRHILSI

pLDDT: mean 72.79, std 19.28, range [42.84, 97.94]

Radius of gyration: 24.38 Å; chains: 1; bounding box: 40×48×57 Å